Protein AF-A0AAV2YHG9-F1 (afdb_monomer_lite)

Sequence (137 aa):
MVIGIAQALAYLHARTPAVIHRDLKSKNMLLNDQLQAKLIDFGVSQKSDIYSFGVFLSEVDTGTTPYSDLKTGDGAKMSTLRVLQLVMAGQVTPTFSSECPARIRNIAMLCLDFQPEKRPSAREIVDVLTGNQLDSV

Structure (mmCIF, N/CA/C/O backbone):
data_AF-A0AAV2YHG9-F1
#
_entry.id   AF-A0AAV2YHG9-F1
#
loop_
_atom_site.group_PDB
_atom_site.id
_atom_site.type_symbol
_atom_site.label_atom_id
_atom_site.label_alt_id
_atom_site.label_comp_id
_atom_site.label_asym_id
_atom_site.label_entity_id
_atom_site.label_seq_id
_atom_site.pdbx_PDB_ins_code
_atom_site.Cartn_x
_atom_site.Cartn_y
_atom_site.Cartn_z
_atom_site.occupancy
_atom_site.B_iso_or_equiv
_atom_site.auth_seq_id
_atom_site.auth_comp_id
_atom_site.auth_asym_id
_atom_site.auth_atom_id
_atom_site.pdbx_PDB_model_num
ATOM 1 N N . MET A 1 1 ? -0.649 -13.112 7.741 1.00 62.19 1 MET A N 1
ATOM 2 C CA . MET A 1 1 ? 0.016 -11.845 8.123 1.00 62.19 1 MET A CA 1
ATOM 3 C C . MET A 1 1 ? -0.859 -10.624 7.828 1.00 62.19 1 MET A C 1
ATOM 5 O O . MET A 1 1 ? -1.249 -9.952 8.770 1.00 62.19 1 MET A O 1
ATOM 9 N N . VAL A 1 2 ? -1.251 -10.377 6.570 1.00 76.56 2 VAL A N 1
ATOM 10 C CA . VAL A 1 2 ? -2.025 -9.185 6.147 1.00 76.56 2 VAL A CA 1
ATOM 11 C C . VAL A 1 2 ? -3.369 -8.992 6.878 1.00 76.56 2 VAL A C 1
ATOM 13 O O . VAL A 1 2 ? -3.678 -7.879 7.288 1.00 76.56 2 VAL A O 1
ATOM 16 N N . ILE A 1 3 ? -4.142 -10.064 7.102 1.00 77.00 3 ILE A N 1
ATOM 17 C CA . ILE A 1 3 ? -5.443 -9.996 7.803 1.00 77.00 3 ILE A CA 1
ATOM 18 C C . ILE A 1 3 ? -5.296 -9.421 9.220 1.00 77.00 3 ILE A C 1
ATOM 20 O O . ILE A 1 3 ? -6.090 -8.578 9.620 1.00 77.00 3 ILE A O 1
ATOM 24 N N . GLY A 1 4 ? -4.257 -9.824 9.960 1.00 68.19 4 GLY A N 1
ATOM 25 C CA . GLY A 1 4 ? -4.023 -9.332 11.321 1.00 68.19 4 GLY A CA 1
ATOM 26 C C . GLY A 1 4 ? -3.700 -7.837 11.361 1.00 68.19 4 GLY A C 1
ATOM 27 O O . GLY A 1 4 ? -4.157 -7.132 12.255 1.00 68.19 4 GLY A O 1
ATOM 28 N N . ILE A 1 5 ? -2.976 -7.333 10.355 1.00 73.56 5 ILE A N 1
ATOM 29 C CA . ILE A 1 5 ? -2.680 -5.899 10.217 1.00 73.56 5 ILE A CA 1
ATOM 30 C C . ILE A 1 5 ? -3.960 -5.123 9.885 1.00 73.56 5 ILE A C 1
ATOM 32 O O . ILE A 1 5 ? -4.226 -4.100 10.510 1.00 73.56 5 ILE A O 1
ATOM 36 N N . ALA A 1 6 ? -4.792 -5.635 8.972 1.00 73.31 6 ALA A N 1
ATOM 37 C CA . ALA A 1 6 ? -6.086 -5.028 8.658 1.00 73.31 6 ALA A CA 1
ATOM 38 C C . ALA A 1 6 ? -7.019 -4.992 9.885 1.00 73.31 6 ALA A C 1
ATOM 40 O O . ALA A 1 6 ? -7.658 -3.976 10.147 1.00 73.31 6 ALA A O 1
ATOM 41 N N . GLN A 1 7 ? -7.049 -6.063 10.684 1.00 76.19 7 GLN A N 1
ATOM 42 C CA . GLN A 1 7 ? -7.821 -6.129 11.930 1.00 76.19 7 GLN A CA 1
ATOM 43 C C . GLN A 1 7 ? -7.316 -5.137 12.981 1.00 76.19 7 GLN A C 1
ATOM 45 O O . GLN A 1 7 ? -8.122 -4.456 13.614 1.00 76.19 7 GLN A O 1
ATOM 50 N N . ALA A 1 8 ? -5.997 -5.021 13.154 1.00 70.06 8 ALA A N 1
ATOM 51 C CA . ALA A 1 8 ? -5.404 -4.033 14.050 1.00 70.06 8 ALA A CA 1
ATOM 52 C C . ALA A 1 8 ? -5.740 -2.601 13.603 1.00 70.06 8 ALA A C 1
ATOM 54 O O . ALA A 1 8 ? -6.120 -1.773 14.432 1.00 70.06 8 ALA A O 1
ATOM 55 N N . LEU A 1 9 ? -5.676 -2.327 12.296 1.00 73.38 9 LEU A N 1
ATOM 56 C CA . LEU A 1 9 ? -6.058 -1.037 11.726 1.00 73.38 9 LEU A CA 1
ATOM 57 C C . LEU A 1 9 ? -7.544 -0.731 11.973 1.00 73.38 9 LEU A C 1
ATOM 59 O O . LEU A 1 9 ? -7.878 0.350 12.456 1.00 73.38 9 LEU A O 1
ATOM 63 N N . ALA A 1 10 ? -8.426 -1.706 11.738 1.00 77.12 10 ALA A N 1
ATOM 64 C CA . ALA A 1 10 ? -9.859 -1.583 11.998 1.00 77.12 10 ALA A CA 1
ATOM 65 C C . ALA A 1 10 ? -10.158 -1.317 13.478 1.00 77.12 10 ALA A C 1
ATOM 67 O O . ALA A 1 10 ? -10.973 -0.455 13.805 1.00 77.12 10 ALA A O 1
ATOM 68 N N . TYR A 1 11 ? -9.460 -2.009 14.377 1.00 72.31 11 TYR A N 1
ATOM 69 C CA . TYR A 1 11 ? -9.602 -1.824 15.816 1.00 72.31 11 TYR A CA 1
ATOM 70 C C . TYR A 1 11 ? -9.188 -0.417 16.274 1.00 72.31 11 TYR A C 1
ATOM 72 O O . TYR A 1 11 ? -9.878 0.199 17.086 1.00 72.31 11 TYR A O 1
ATOM 80 N N . LEU A 1 12 ? -8.084 0.117 15.744 1.00 69.38 12 LEU A N 1
ATOM 81 C CA . LEU A 1 12 ? -7.614 1.464 16.077 1.00 69.38 12 LEU A CA 1
ATOM 82 C C . LEU A 1 12 ? -8.556 2.555 15.548 1.00 69.38 12 LEU A C 1
ATOM 84 O O . LEU A 1 12 ? -8.876 3.501 16.276 1.00 69.38 12 LEU A O 1
ATOM 88 N N . HIS A 1 13 ? -9.042 2.394 14.314 1.00 77.50 13 HIS A N 1
ATOM 89 C CA . HIS A 1 13 ? -9.983 3.325 13.685 1.00 77.50 13 HIS A CA 1
ATOM 90 C C . HIS A 1 13 ? -11.372 3.321 14.345 1.00 77.50 13 HIS A C 1
ATOM 92 O O . HIS A 1 13 ? -12.061 4.334 14.279 1.00 77.50 13 HIS A O 1
ATOM 98 N N . ALA A 1 14 ? -11.762 2.236 15.024 1.00 76.75 14 ALA A N 1
ATOM 99 C CA . ALA A 1 14 ? -13.052 2.104 15.712 1.00 76.75 14 ALA A CA 1
ATOM 100 C C . ALA A 1 14 ? -13.110 2.723 17.129 1.00 76.75 14 ALA A C 1
ATOM 102 O O . ALA A 1 14 ? -14.161 2.686 17.769 1.00 76.75 14 ALA A O 1
ATOM 103 N N . ARG A 1 15 ? -12.002 3.263 17.657 1.00 70.44 15 ARG A N 1
ATOM 104 C CA . ARG A 1 15 ? -11.961 3.907 18.986 1.00 70.44 15 ARG A CA 1
ATOM 105 C C . ARG A 1 15 ? -12.552 5.325 18.960 1.00 70.44 15 ARG A C 1
ATOM 107 O O . ARG A 1 15 ? -12.588 5.961 17.913 1.00 70.44 15 ARG A O 1
ATOM 114 N N . THR A 1 16 ? -12.944 5.850 20.126 1.00 57.22 16 THR A N 1
ATOM 115 C CA . THR A 1 16 ? -13.409 7.242 20.283 1.00 57.22 16 THR A CA 1
ATOM 116 C C . THR A 1 16 ? -12.576 7.968 21.349 1.00 57.22 16 THR A C 1
ATOM 118 O O . THR A 1 16 ? -12.689 7.619 22.525 1.00 57.22 16 THR A O 1
ATOM 121 N N . PRO A 1 17 ? -11.755 8.973 20.976 1.00 60.09 17 PRO A N 1
ATOM 122 C CA . PRO A 1 17 ? -11.472 9.407 19.604 1.00 60.09 17 PRO A CA 1
ATOM 123 C C . PRO A 1 17 ? -10.669 8.350 18.826 1.00 60.09 17 PRO A C 1
ATOM 125 O O . PRO A 1 17 ? -9.919 7.573 19.421 1.00 60.09 17 PRO A O 1
ATOM 128 N N . ALA A 1 18 ? -10.826 8.316 17.500 1.00 57.44 18 ALA A N 1
ATOM 129 C CA . ALA A 1 18 ? -10.130 7.346 16.657 1.00 57.44 18 ALA A CA 1
ATOM 130 C C . ALA A 1 18 ? -8.616 7.496 16.817 1.00 57.44 18 ALA A C 1
ATOM 132 O O . ALA A 1 18 ? -8.067 8.591 16.653 1.00 57.44 18 ALA A O 1
ATOM 133 N N . VAL A 1 19 ? -7.941 6.390 17.135 1.00 56.69 19 VAL A N 1
ATOM 134 C CA . VAL A 1 19 ? -6.486 6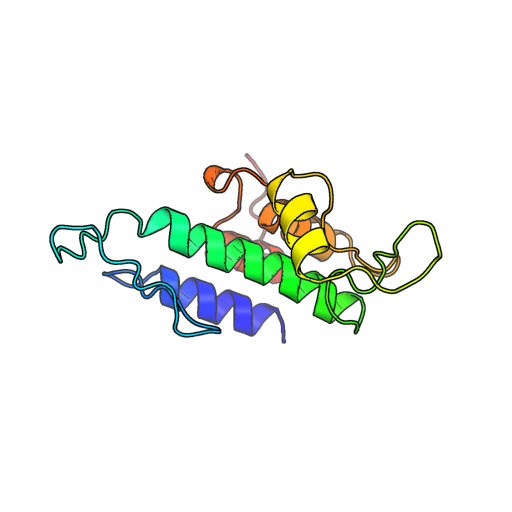.381 17.274 1.00 56.69 19 VAL A CA 1
ATOM 135 C C . VAL A 1 19 ? -5.913 6.224 15.879 1.00 56.69 19 VAL A C 1
ATOM 137 O O . VAL A 1 19 ? -5.878 5.136 15.315 1.00 56.69 19 VAL A O 1
ATOM 140 N N . ILE A 1 20 ? -5.502 7.343 15.303 1.00 57.94 20 ILE A N 1
ATOM 141 C CA . ILE A 1 20 ? -4.791 7.354 14.035 1.00 57.94 20 ILE A CA 1
ATOM 142 C C . ILE A 1 20 ? -3.320 7.099 14.353 1.00 57.94 20 ILE A C 1
ATOM 144 O O . ILE A 1 20 ? -2.745 7.810 15.180 1.00 57.94 20 ILE A O 1
ATOM 148 N N . HIS A 1 21 ? -2.714 6.108 13.697 1.00 56.28 21 HIS A N 1
ATOM 149 C CA . HIS A 1 21 ? -1.342 5.693 13.988 1.00 56.28 21 HIS A CA 1
ATOM 150 C C . HIS A 1 21 ? -0.350 6.858 13.835 1.00 56.28 21 HIS A C 1
ATOM 152 O O . HIS A 1 21 ? 0.585 6.955 14.622 1.00 56.28 21 HIS A O 1
ATOM 158 N N . ARG A 1 22 ? -0.593 7.768 12.870 1.00 48.16 22 ARG A N 1
ATOM 159 C CA . ARG A 1 22 ? 0.120 9.042 12.599 1.00 48.16 22 ARG A CA 1
ATOM 160 C C . ARG A 1 22 ? 1.642 8.979 12.495 1.00 48.16 22 ARG A C 1
ATOM 162 O O . ARG A 1 22 ? 2.230 10.003 12.164 1.00 48.16 22 ARG A O 1
ATOM 169 N N . ASP A 1 23 ? 2.264 7.819 12.694 1.00 46.53 23 ASP A N 1
ATOM 170 C CA . ASP A 1 23 ? 3.694 7.680 12.539 1.00 46.53 23 ASP A CA 1
ATOM 171 C C . ASP A 1 23 ? 4.179 6.324 12.042 1.00 46.53 23 ASP A C 1
ATOM 173 O O . ASP A 1 23 ? 4.161 5.321 12.746 1.00 46.53 23 ASP A O 1
ATOM 177 N N . LEU A 1 24 ? 4.725 6.357 10.829 1.00 47.28 24 LEU A N 1
ATOM 178 C CA . LEU A 1 24 ? 6.005 5.725 10.528 1.00 47.28 24 LEU A CA 1
ATOM 179 C C . LEU A 1 24 ? 7.096 6.793 10.219 1.00 47.28 24 LEU A C 1
ATOM 181 O O . LEU A 1 24 ? 8.076 6.435 9.567 1.00 47.28 24 LEU A O 1
ATOM 185 N N . LYS A 1 25 ? 6.966 8.079 10.648 1.00 40.53 25 LYS A N 1
ATOM 186 C CA . LYS A 1 25 ? 8.079 9.042 10.933 1.00 40.53 25 LYS A CA 1
ATOM 187 C C . LYS A 1 25 ? 7.658 10.460 11.400 1.00 40.53 25 LYS A C 1
ATOM 189 O O . LYS A 1 25 ? 6.973 11.198 10.689 1.00 40.53 25 LYS A O 1
ATOM 194 N N . SER A 1 26 ? 8.196 10.859 12.559 1.00 33.94 26 SER A N 1
ATOM 195 C CA . SER A 1 26 ? 7.673 11.824 13.548 1.00 33.94 26 SER A CA 1
ATOM 196 C C . SER A 1 26 ? 7.694 13.318 13.173 1.00 33.94 26 SER A C 1
ATOM 198 O O . SER A 1 26 ? 8.068 14.155 13.996 1.00 33.94 26 SER A O 1
ATOM 200 N N . LYS A 1 27 ? 7.347 13.700 11.936 1.00 37.91 27 LYS A N 1
ATOM 201 C CA . LYS A 1 27 ? 7.577 15.078 11.440 1.00 37.91 27 LYS A CA 1
ATOM 202 C C . LYS A 1 27 ? 6.369 15.897 10.977 1.00 37.91 27 LYS A C 1
ATOM 204 O O . LYS A 1 27 ? 6.571 17.030 10.561 1.00 37.91 27 LYS A O 1
ATOM 209 N N . ASN A 1 28 ? 5.131 15.435 11.130 1.00 44.41 28 ASN A N 1
ATOM 210 C CA . ASN A 1 28 ? 3.957 16.208 10.683 1.00 44.41 28 ASN A CA 1
ATOM 211 C C . ASN A 1 28 ? 3.225 16.969 11.805 1.00 44.41 28 ASN A C 1
ATOM 213 O O . ASN A 1 28 ? 1.998 17.034 11.828 1.00 44.41 28 ASN A O 1
ATOM 217 N N . MET A 1 29 ? 3.981 17.607 12.704 1.00 38.69 29 MET A N 1
ATOM 218 C CA . MET A 1 29 ? 3.495 18.763 13.468 1.00 38.69 29 MET A CA 1
ATOM 219 C C . MET A 1 29 ? 3.874 20.045 12.717 1.00 38.69 29 MET A C 1
ATOM 221 O O . MET A 1 29 ? 4.789 20.762 13.118 1.00 38.69 29 MET A O 1
ATOM 225 N N . LEU A 1 30 ? 3.216 20.323 11.593 1.00 37.38 30 LEU A N 1
ATOM 226 C CA . LEU A 1 30 ? 3.322 21.645 10.981 1.00 37.38 30 LEU A CA 1
ATOM 227 C C . LEU A 1 30 ? 2.376 22.587 11.730 1.00 37.38 30 LEU A C 1
ATOM 229 O O . LEU A 1 30 ? 1.159 22.557 11.568 1.00 37.38 30 LEU A O 1
ATOM 233 N N . LEU A 1 31 ? 2.988 23.352 12.630 1.00 39.28 31 LEU A N 1
ATOM 234 C CA . LEU A 1 31 ? 2.439 24.526 13.297 1.00 39.28 31 LEU A CA 1
ATOM 235 C C . LEU A 1 31 ? 2.034 25.570 12.248 1.00 39.28 31 LEU A C 1
ATOM 237 O O . LEU A 1 31 ? 2.745 25.765 11.265 1.00 39.28 31 LEU A O 1
ATOM 241 N N . ASN A 1 32 ? 0.915 26.260 12.474 1.00 41.19 32 ASN A N 1
ATOM 242 C CA . ASN A 1 32 ? 0.623 27.509 11.774 1.00 41.19 32 ASN A CA 1
ATOM 243 C C . ASN A 1 32 ? 1.383 28.682 12.428 1.00 41.19 32 ASN A C 1
ATOM 245 O O . ASN A 1 32 ? 1.880 28.557 13.552 1.00 41.19 32 ASN A O 1
ATOM 249 N N . ASP A 1 33 ? 1.407 29.842 11.766 1.00 50.31 33 ASP A N 1
ATOM 250 C CA . ASP A 1 33 ? 2.099 31.070 12.213 1.00 50.31 33 ASP A CA 1
ATOM 251 C C . ASP A 1 33 ? 1.530 31.696 13.511 1.00 50.31 33 ASP A C 1
ATOM 253 O O . ASP A 1 33 ? 1.908 32.796 13.907 1.00 50.31 33 ASP A O 1
ATOM 257 N N . GLN A 1 34 ? 0.607 31.006 14.191 1.00 41.84 34 GLN A N 1
ATOM 258 C CA . GLN A 1 34 ? -0.039 31.423 15.439 1.00 41.84 34 GLN A CA 1
ATOM 259 C C . GLN A 1 34 ? 0.070 30.364 16.558 1.00 41.84 34 GLN A C 1
ATOM 261 O O . GLN A 1 34 ? -0.616 30.482 17.572 1.00 41.84 34 GLN A O 1
ATOM 266 N N . LEU A 1 35 ? 0.919 29.333 16.405 1.00 42.94 35 LEU A N 1
ATOM 267 C CA . LEU A 1 35 ? 1.141 28.258 17.394 1.00 42.94 35 LEU A CA 1
ATOM 268 C C . LEU A 1 35 ? -0.137 27.494 17.821 1.00 42.94 35 LEU A C 1
ATOM 270 O O . LEU A 1 35 ? -0.160 26.859 18.876 1.00 42.94 35 LEU A O 1
ATOM 274 N N . GLN A 1 36 ? -1.198 27.495 17.007 1.00 38.34 36 GLN A N 1
ATOM 275 C CA . GLN A 1 36 ? -2.411 26.721 17.284 1.00 38.34 36 GLN A CA 1
ATOM 276 C C . GLN A 1 36 ? -2.431 25.423 16.473 1.00 38.34 36 GLN A C 1
ATOM 278 O O . GLN A 1 36 ? -2.710 25.418 15.275 1.00 38.34 36 GLN A O 1
ATOM 283 N N . ALA A 1 37 ? -2.215 24.293 17.148 1.00 39.97 37 ALA A N 1
ATOM 284 C CA . ALA A 1 37 ? -2.503 22.972 16.598 1.00 39.97 37 ALA A CA 1
ATOM 285 C C . ALA A 1 37 ? -4.024 22.735 16.598 1.00 39.97 37 ALA A C 1
ATOM 287 O O . ALA A 1 37 ? -4.588 22.171 17.536 1.00 39.97 37 ALA A O 1
ATOM 288 N N . LYS A 1 38 ? -4.716 23.196 15.553 1.00 38.47 38 LYS A N 1
ATOM 289 C CA . LYS A 1 38 ? -6.134 22.885 15.343 1.00 38.47 38 LYS A CA 1
ATOM 290 C C . LYS A 1 38 ? -6.211 21.583 14.544 1.00 38.47 38 LYS A C 1
ATOM 292 O O . LYS A 1 38 ? -5.922 21.569 13.354 1.00 38.47 38 LYS A O 1
ATOM 297 N N . LEU A 1 39 ? -6.527 20.467 15.206 1.00 44.94 39 LEU A N 1
ATOM 298 C CA . LEU A 1 39 ? -6.793 19.188 14.538 1.00 44.94 39 LEU A CA 1
ATOM 299 C C . LEU A 1 39 ? -8.079 19.333 13.712 1.00 44.94 39 LEU A C 1
ATOM 301 O O . LEU A 1 39 ? -9.164 19.351 14.288 1.00 44.94 39 LEU A O 1
ATOM 305 N N . ILE A 1 40 ? -7.964 19.449 12.387 1.00 37.25 40 ILE A N 1
ATOM 306 C CA . ILE A 1 40 ? -9.133 19.600 11.498 1.00 37.25 40 ILE A CA 1
ATOM 307 C C . ILE A 1 40 ? -9.448 18.321 10.707 1.00 37.25 40 ILE A C 1
ATOM 309 O O . ILE A 1 40 ? -10.485 18.255 10.071 1.00 37.25 40 ILE A O 1
ATOM 313 N N . ASP A 1 41 ? -8.632 17.264 10.789 1.00 48.22 41 ASP A N 1
ATOM 314 C CA . ASP A 1 41 ? -8.786 16.129 9.871 1.00 48.22 41 ASP A CA 1
ATOM 315 C C . ASP A 1 41 ? -8.466 14.767 10.498 1.00 48.22 41 ASP A C 1
ATOM 317 O O . ASP A 1 41 ? -7.392 14.185 10.322 1.00 48.22 41 ASP A O 1
ATOM 321 N N . PHE A 1 42 ? -9.426 14.208 11.235 1.00 50.44 42 PHE A N 1
ATOM 322 C CA . PHE A 1 42 ? -9.352 12.796 11.620 1.00 50.44 42 PHE A CA 1
ATOM 323 C C . PHE A 1 42 ? -9.623 11.868 10.418 1.00 50.44 42 PHE A C 1
ATOM 325 O O . PHE A 1 42 ? -8.995 10.815 10.305 1.00 50.44 42 PHE A O 1
ATOM 332 N N . GLY A 1 43 ? -10.488 12.287 9.483 1.00 51.19 43 GLY A N 1
ATOM 333 C CA . GLY A 1 43 ? -10.863 11.515 8.292 1.00 51.19 43 GLY A CA 1
ATOM 334 C C . GLY A 1 43 ? -9.732 11.365 7.269 1.00 51.19 43 GLY A C 1
ATOM 335 O O . GLY A 1 43 ? -9.418 10.245 6.870 1.00 51.19 43 GLY A O 1
ATOM 336 N N . VAL A 1 44 ? -9.048 12.458 6.903 1.00 58.38 44 VAL A N 1
ATOM 337 C CA . VAL A 1 44 ? -7.893 12.413 5.974 1.00 58.38 44 VAL A CA 1
ATOM 338 C C . VAL A 1 44 ? -6.788 11.507 6.511 1.00 58.38 44 VAL A C 1
ATOM 340 O O . VAL A 1 44 ? -6.134 10.793 5.753 1.00 58.38 44 VAL A O 1
ATOM 343 N N . SER A 1 45 ? -6.609 11.478 7.829 1.00 70.50 45 SER A N 1
ATOM 344 C CA . SER A 1 45 ? -5.593 10.649 8.461 1.00 70.50 45 SER A CA 1
ATOM 345 C C . SER A 1 45 ? -5.926 9.155 8.410 1.00 70.50 45 SER A C 1
ATOM 347 O O . SER A 1 45 ? -5.053 8.368 8.061 1.00 70.50 45 SER A O 1
ATOM 349 N N . GLN A 1 46 ? -7.180 8.761 8.667 1.00 78.94 46 GLN A N 1
ATOM 350 C CA . GLN A 1 46 ? -7.608 7.366 8.494 1.00 78.94 46 GLN A CA 1
ATOM 351 C C 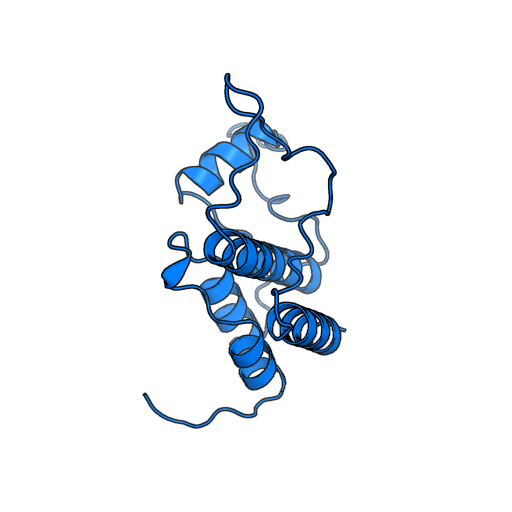. GLN A 1 46 ? -7.455 6.925 7.037 1.00 78.94 46 GLN A C 1
ATOM 353 O O . GLN A 1 46 ? -6.870 5.884 6.762 1.00 78.94 46 GLN A O 1
ATOM 358 N N . LYS A 1 47 ? -7.914 7.746 6.085 1.00 85.44 47 LYS A N 1
ATOM 359 C CA . LYS A 1 47 ? -7.783 7.446 4.652 1.00 85.44 47 LYS A CA 1
ATOM 360 C C . LYS A 1 47 ? -6.324 7.412 4.186 1.00 85.44 47 LYS A C 1
ATOM 362 O O . LYS A 1 47 ? -6.019 6.734 3.206 1.00 85.44 47 LYS A O 1
ATOM 367 N N . SER A 1 48 ? -5.422 8.127 4.859 1.00 83.12 48 SER A N 1
ATOM 368 C CA . SER A 1 48 ? -3.978 8.046 4.607 1.00 83.12 48 SER A CA 1
ATOM 369 C C . SER A 1 48 ? -3.407 6.705 5.069 1.00 83.12 48 SER A C 1
ATOM 371 O O . SER A 1 48 ? -2.673 6.084 4.305 1.00 83.12 48 SER A O 1
ATOM 373 N N . ASP A 1 49 ? -3.812 6.208 6.246 1.00 83.19 49 ASP A N 1
ATOM 374 C CA . ASP A 1 49 ? -3.424 4.867 6.711 1.00 83.19 49 ASP A CA 1
ATOM 375 C C . ASP A 1 49 ? -3.891 3.779 5.724 1.00 83.19 49 ASP A C 1
ATOM 377 O O . ASP A 1 49 ? -3.155 2.836 5.437 1.00 83.19 49 ASP A O 1
ATOM 381 N N . ILE A 1 50 ? -5.093 3.935 5.154 1.00 89.69 50 ILE A N 1
ATOM 382 C CA . ILE A 1 50 ? -5.626 3.023 4.130 1.00 89.69 50 ILE A CA 1
ATOM 383 C C . ILE A 1 50 ? -4.766 3.047 2.859 1.00 89.69 50 ILE A C 1
ATOM 385 O O . ILE A 1 50 ? -4.425 1.991 2.332 1.00 89.69 50 ILE A O 1
ATOM 389 N N . TYR A 1 51 ? -4.344 4.226 2.395 1.00 89.69 51 TYR A N 1
ATOM 390 C CA . TYR A 1 51 ? -3.428 4.324 1.254 1.00 89.69 51 TYR A CA 1
ATOM 391 C C . TYR A 1 51 ? -2.098 3.618 1.538 1.00 89.69 51 TYR A C 1
ATOM 393 O O . TYR A 1 51 ? -1.628 2.814 0.730 1.00 89.69 51 TYR A O 1
ATOM 401 N N . SER A 1 52 ? -1.513 3.861 2.715 1.00 86.75 52 SER A N 1
ATOM 402 C CA . SER A 1 52 ? -0.292 3.181 3.156 1.00 86.75 52 SER A CA 1
ATOM 403 C C . SER A 1 52 ? -0.467 1.665 3.238 1.00 86.75 52 SER A C 1
ATOM 405 O O . SER A 1 52 ? 0.455 0.935 2.881 1.00 86.75 52 SER A O 1
ATOM 407 N N . PHE A 1 53 ? -1.645 1.180 3.635 1.00 88.38 53 PHE A N 1
ATOM 408 C CA . PHE A 1 53 ? -1.963 -0.244 3.608 1.00 88.38 53 PHE A CA 1
ATOM 409 C C . PHE A 1 53 ? -1.959 -0.807 2.178 1.00 88.38 53 PHE A C 1
ATOM 411 O O . PHE A 1 53 ? -1.369 -1.858 1.946 1.00 88.38 53 PHE A O 1
ATOM 418 N N . GLY A 1 54 ? -2.526 -0.091 1.201 1.00 90.62 54 GLY A N 1
ATOM 419 C CA . GLY A 1 54 ? -2.455 -0.475 -0.215 1.00 90.62 54 GLY A CA 1
ATOM 420 C C . GLY A 1 54 ? -1.017 -0.567 -0.744 1.00 90.62 54 GLY A C 1
ATOM 421 O O . GLY A 1 54 ? -0.667 -1.528 -1.428 1.00 90.62 54 GLY A O 1
ATOM 422 N N . VAL A 1 55 ? -0.151 0.380 -0.361 1.00 88.75 55 VAL A N 1
ATOM 423 C CA . VAL A 1 55 ? 1.289 0.332 -0.680 1.00 88.75 55 VAL A CA 1
ATOM 424 C C . VAL A 1 55 ? 1.960 -0.870 -0.006 1.00 88.75 55 VAL A C 1
ATOM 426 O O . VAL A 1 55 ? 2.723 -1.586 -0.648 1.00 88.75 55 VAL A O 1
ATOM 429 N N . PHE A 1 56 ? 1.645 -1.148 1.258 1.00 88.44 56 PHE A N 1
ATOM 430 C CA . PHE A 1 56 ? 2.165 -2.318 1.969 1.00 88.44 56 PHE A CA 1
ATOM 431 C C . PHE A 1 56 ? 1.747 -3.643 1.306 1.00 88.44 56 PHE A C 1
ATOM 433 O O . PHE A 1 56 ? 2.557 -4.561 1.208 1.00 88.44 56 PHE A O 1
ATOM 440 N N . LEU A 1 57 ? 0.519 -3.746 0.785 1.00 88.06 57 LEU A N 1
ATOM 441 C CA . LEU A 1 57 ? 0.088 -4.933 0.035 1.00 88.06 57 LEU A CA 1
ATOM 442 C C . LEU A 1 57 ? 0.953 -5.183 -1.206 1.00 88.06 57 LEU A C 1
ATOM 444 O O . LEU A 1 57 ? 1.247 -6.338 -1.500 1.00 88.06 57 LEU A O 1
ATOM 448 N N . SER A 1 58 ? 1.389 -4.127 -1.899 1.00 91.31 58 SER A N 1
ATOM 449 C CA . SER A 1 58 ? 2.289 -4.256 -3.056 1.00 91.31 58 SER A CA 1
ATOM 450 C C . SER A 1 58 ? 3.674 -4.784 -2.671 1.00 91.31 58 SER A C 1
ATOM 452 O O . SER A 1 58 ? 4.260 -5.597 -3.383 1.00 91.31 58 SER A O 1
ATOM 454 N N . GLU A 1 59 ? 4.181 -4.383 -1.505 1.00 90.12 59 GLU A N 1
ATOM 455 C CA . GLU A 1 59 ? 5.459 -4.864 -0.979 1.00 90.12 59 GLU A CA 1
ATOM 456 C C . GLU A 1 59 ? 5.369 -6.336 -0.581 1.00 90.12 59 GLU A C 1
ATOM 458 O O . GLU A 1 59 ? 6.240 -7.128 -0.933 1.00 90.12 59 GLU A O 1
ATOM 463 N N . VAL A 1 60 ? 4.290 -6.723 0.106 1.00 88.56 60 VAL A N 1
ATOM 464 C CA . VAL A 1 60 ? 4.052 -8.120 0.493 1.00 88.56 60 VAL A CA 1
ATOM 465 C C . VAL A 1 60 ? 3.894 -9.018 -0.732 1.00 88.56 60 VAL A C 1
ATOM 467 O O . VAL A 1 60 ? 4.375 -10.147 -0.717 1.00 88.56 60 VAL A O 1
ATOM 470 N N . ASP A 1 61 ? 3.220 -8.529 -1.769 1.00 90.50 61 ASP A N 1
ATOM 471 C CA . ASP A 1 61 ? 2.981 -9.282 -2.995 1.00 90.50 61 ASP A CA 1
ATOM 472 C C . ASP A 1 61 ? 4.249 -9.453 -3.841 1.00 90.50 61 ASP A C 1
ATOM 474 O O . ASP A 1 61 ? 4.573 -10.556 -4.269 1.00 90.50 61 ASP A O 1
ATOM 478 N N . THR A 1 62 ? 4.986 -8.366 -4.072 1.00 90.00 62 THR A N 1
ATOM 479 C CA . THR A 1 62 ? 6.180 -8.396 -4.933 1.00 90.00 62 THR A CA 1
ATOM 480 C C . THR A 1 62 ? 7.435 -8.867 -4.202 1.00 90.00 62 THR A C 1
ATOM 482 O O . THR A 1 62 ? 8.412 -9.244 -4.847 1.00 90.00 62 THR A O 1
ATOM 485 N N . GLY A 1 63 ? 7.451 -8.801 -2.868 1.00 87.56 63 GLY A N 1
ATOM 486 C CA . GLY A 1 63 ? 8.650 -9.014 -2.056 1.00 87.56 63 GLY A CA 1
ATOM 487 C C . GLY A 1 63 ? 9.726 -7.943 -2.262 1.00 87.56 63 GLY A C 1
ATOM 488 O O . GLY A 1 63 ? 10.880 -8.152 -1.884 1.00 87.56 63 GLY A O 1
ATOM 489 N N . THR A 1 64 ? 9.383 -6.808 -2.879 1.00 88.00 64 THR A N 1
ATOM 490 C CA . THR A 1 64 ? 10.322 -5.726 -3.197 1.00 88.00 64 THR A CA 1
ATOM 491 C C . THR A 1 64 ? 9.851 -4.398 -2.625 1.00 88.00 64 THR A C 1
ATOM 493 O O . THR A 1 64 ? 8.670 -4.193 -2.359 1.00 88.00 64 THR A O 1
ATOM 496 N N . THR A 1 65 ? 10.786 -3.460 -2.448 1.00 85.56 65 THR A N 1
ATOM 497 C CA . THR A 1 65 ? 10.443 -2.106 -2.006 1.00 85.56 65 THR A CA 1
ATOM 498 C C . THR A 1 65 ? 9.456 -1.460 -2.990 1.00 85.56 65 THR A C 1
ATOM 500 O O . THR A 1 65 ? 9.721 -1.491 -4.199 1.00 85.56 65 THR A O 1
ATOM 503 N N . PRO A 1 66 ? 8.374 -0.815 -2.510 1.00 86.44 66 PRO A N 1
ATOM 504 C CA . PRO A 1 66 ? 7.411 -0.142 -3.374 1.00 86.44 66 PRO A CA 1
ATOM 505 C C . PRO A 1 66 ? 8.073 0.829 -4.355 1.00 86.44 66 PRO A C 1
ATOM 507 O O . PRO A 1 66 ? 8.985 1.574 -3.979 1.00 86.44 66 PRO A O 1
ATOM 510 N N . TYR A 1 67 ? 7.584 0.843 -5.598 1.00 89.19 67 TYR A N 1
ATOM 511 C CA . TYR A 1 67 ? 8.071 1.692 -6.697 1.00 89.19 67 TYR A CA 1
ATOM 512 C C . TYR A 1 67 ? 9.537 1.456 -7.107 1.00 89.19 67 TYR A C 1
ATOM 514 O O . TYR A 1 67 ? 10.143 2.304 -7.765 1.00 89.19 67 TYR A O 1
ATOM 522 N N . SER A 1 68 ? 10.150 0.339 -6.701 1.00 87.00 68 SER A N 1
ATOM 523 C CA . SER A 1 68 ? 11.544 0.025 -7.053 1.00 87.00 68 SER A CA 1
ATOM 524 C C . SER A 1 68 ? 11.754 -0.284 -8.539 1.00 87.00 68 SER A C 1
ATOM 526 O O . SER A 1 68 ? 12.879 -0.197 -9.035 1.00 87.00 68 SER A O 1
ATOM 528 N N . ASP A 1 69 ? 10.673 -0.595 -9.244 1.00 88.00 69 ASP A N 1
ATOM 529 C CA . ASP A 1 69 ? 10.587 -0.818 -10.682 1.00 88.00 69 ASP A CA 1
ATOM 530 C C . ASP A 1 69 ? 10.598 0.480 -11.507 1.00 88.00 69 ASP A C 1
ATOM 532 O O . ASP A 1 69 ? 10.923 0.445 -12.697 1.00 88.00 69 ASP A O 1
ATOM 536 N N . LEU A 1 70 ? 10.314 1.634 -10.890 1.00 88.06 70 LEU A N 1
ATOM 537 C CA . LEU A 1 70 ? 10.375 2.927 -11.567 1.00 88.06 70 LEU A CA 1
ATOM 538 C C . LEU A 1 70 ? 11.826 3.332 -11.849 1.00 88.06 70 LEU A C 1
ATOM 540 O O . LEU A 1 70 ? 12.636 3.581 -10.947 1.00 88.06 70 LEU A O 1
ATOM 544 N N . LYS A 1 71 ? 12.137 3.458 -13.139 1.00 89.06 71 LYS A N 1
ATOM 545 C CA . LYS A 1 71 ? 13.448 3.870 -13.643 1.00 89.06 71 LYS A CA 1
ATOM 546 C C . LYS A 1 71 ? 13.358 5.190 -14.395 1.00 89.06 71 LYS A C 1
ATOM 548 O O . LYS A 1 71 ? 12.324 5.533 -14.968 1.00 89.06 71 LYS A O 1
ATOM 553 N N . THR A 1 72 ? 14.441 5.952 -14.373 1.00 86.62 72 THR A N 1
ATOM 554 C CA . THR A 1 72 ? 14.622 7.115 -15.246 1.00 86.62 72 THR A CA 1
ATOM 555 C C . THR A 1 72 ? 14.857 6.659 -16.692 1.00 86.62 72 THR A C 1
ATOM 557 O O . THR A 1 72 ? 15.064 5.474 -16.950 1.00 86.62 72 THR A O 1
ATOM 560 N N . GLY A 1 73 ? 14.781 7.576 -17.664 1.00 84.12 73 GLY A N 1
ATOM 561 C CA . GLY A 1 73 ? 14.884 7.230 -19.094 1.00 84.12 73 GLY A CA 1
ATOM 562 C C . GLY A 1 73 ? 16.215 6.582 -19.507 1.00 84.12 73 GLY A C 1
ATOM 563 O O . GLY A 1 73 ? 16.283 5.909 -20.528 1.00 84.12 73 GLY A O 1
ATOM 564 N N . ASP A 1 74 ? 17.252 6.744 -18.691 1.00 87.25 74 ASP A N 1
ATOM 565 C CA . ASP A 1 74 ? 18.578 6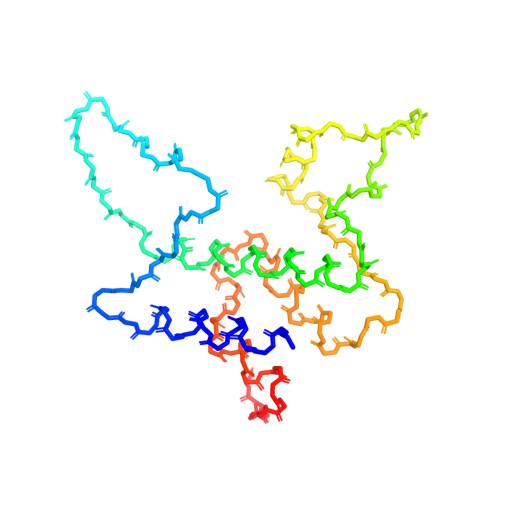.125 -18.789 1.00 87.25 74 ASP A CA 1
ATOM 566 C C . ASP A 1 74 ? 18.689 4.782 -18.032 1.00 87.25 74 ASP A C 1
ATOM 568 O O . ASP A 1 74 ? 19.757 4.175 -17.984 1.00 87.25 74 ASP A O 1
ATOM 572 N N . GLY A 1 75 ? 17.598 4.294 -17.433 1.00 84.06 75 GLY A N 1
ATOM 573 C CA . GLY A 1 75 ? 17.540 3.016 -16.723 1.00 84.06 75 GLY A CA 1
ATOM 574 C C . GLY A 1 75 ? 18.035 3.053 -15.273 1.0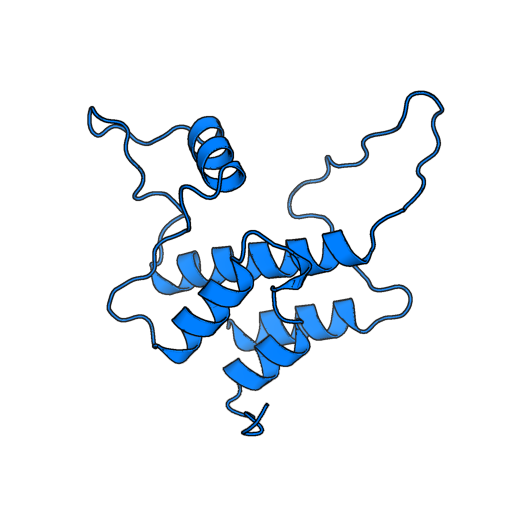0 84.06 75 GLY A C 1
ATOM 575 O O . GLY A 1 75 ? 17.993 2.017 -14.600 1.00 84.06 75 GLY A O 1
ATOM 576 N N . ALA A 1 76 ? 18.471 4.212 -14.769 1.00 86.50 76 ALA A N 1
ATOM 577 C CA . ALA A 1 76 ? 18.855 4.372 -13.371 1.00 86.50 76 ALA A CA 1
ATOM 578 C C . ALA A 1 76 ? 17.632 4.341 -12.435 1.00 86.50 76 ALA A C 1
ATOM 580 O O . ALA A 1 76 ? 16.487 4.553 -12.842 1.00 86.50 76 ALA A O 1
ATOM 581 N N . LYS A 1 77 ? 17.867 4.052 -11.149 1.00 84.94 77 LYS A N 1
ATOM 582 C CA . LYS A 1 77 ? 16.806 4.059 -10.134 1.00 84.94 77 LYS A CA 1
ATOM 583 C C . LYS A 1 77 ? 16.249 5.473 -9.980 1.00 84.94 77 LYS A C 1
ATOM 585 O O . LYS A 1 77 ? 17.006 6.425 -9.788 1.00 84.94 77 LYS A O 1
ATOM 590 N N . MET A 1 78 ? 14.926 5.602 -9.997 1.00 90.00 78 MET A N 1
ATOM 591 C CA . MET A 1 78 ? 14.282 6.894 -9.801 1.00 90.00 78 MET A CA 1
ATOM 592 C C . MET A 1 78 ? 14.490 7.425 -8.374 1.00 90.00 78 MET A C 1
ATOM 594 O O . MET A 1 78 ? 14.446 6.678 -7.394 1.00 90.00 78 MET A O 1
ATOM 598 N N . SER A 1 79 ? 14.709 8.736 -8.246 1.00 90.12 79 SER A N 1
ATOM 599 C CA . SER A 1 79 ? 14.847 9.378 -6.938 1.00 90.12 79 SER A CA 1
ATOM 600 C C . SER A 1 79 ? 13.518 9.380 -6.177 1.00 90.12 79 SER A C 1
ATOM 602 O O . SER A 1 79 ? 12.450 9.570 -6.761 1.00 90.12 79 SER A O 1
ATOM 604 N N . THR A 1 80 ? 13.576 9.245 -4.850 1.00 82.00 80 THR A N 1
ATOM 605 C CA . THR A 1 80 ? 12.383 9.239 -3.985 1.00 82.00 80 THR A CA 1
ATOM 606 C C . THR A 1 80 ? 11.521 10.489 -4.165 1.00 82.00 80 THR A C 1
ATOM 608 O O . THR A 1 80 ? 10.297 10.397 -4.181 1.00 82.00 80 THR A O 1
ATOM 611 N N . LEU A 1 81 ? 12.147 11.659 -4.347 1.00 80.62 81 LEU A N 1
ATOM 612 C CA . LEU A 1 81 ? 11.427 12.913 -4.578 1.00 80.62 81 LEU A CA 1
ATOM 613 C C . LEU A 1 81 ? 10.636 12.875 -5.891 1.00 80.62 81 LEU A C 1
ATOM 615 O O . LEU A 1 81 ? 9.502 13.347 -5.938 1.00 80.62 81 LEU A O 1
ATOM 619 N N . ARG A 1 82 ? 11.208 12.287 -6.949 1.00 85.50 82 ARG A N 1
ATOM 620 C CA . ARG A 1 82 ? 10.526 12.169 -8.237 1.00 85.50 82 ARG A CA 1
ATOM 621 C C . ARG A 1 82 ? 9.376 11.167 -8.175 1.00 85.50 82 ARG A C 1
ATOM 623 O O . ARG A 1 82 ? 8.303 11.476 -8.682 1.00 85.50 82 ARG A O 1
ATOM 630 N N . VAL A 1 83 ? 9.570 10.025 -7.513 1.00 82.38 83 VAL A N 1
ATOM 631 C CA . VAL A 1 83 ? 8.492 9.051 -7.269 1.00 82.38 83 VAL A CA 1
ATOM 632 C C . VAL A 1 83 ? 7.331 9.718 -6.531 1.00 82.38 83 VAL A C 1
ATOM 634 O O . VAL A 1 83 ? 6.192 9.624 -6.978 1.00 82.38 83 VAL A O 1
ATOM 637 N N . LEU A 1 84 ? 7.615 10.470 -5.461 1.00 76.88 84 LEU A N 1
ATOM 638 C CA . LEU A 1 84 ? 6.587 11.180 -4.698 1.00 76.88 84 LEU A CA 1
ATOM 639 C C . LEU A 1 84 ? 5.802 12.174 -5.566 1.00 76.88 84 LEU A C 1
ATOM 641 O O . LEU A 1 84 ? 4.578 12.200 -5.499 1.00 76.88 84 LEU A O 1
ATOM 645 N N . GLN A 1 85 ? 6.482 12.956 -6.410 1.00 78.38 85 GLN A N 1
ATOM 646 C CA . GLN A 1 85 ? 5.817 13.883 -7.334 1.00 78.38 85 GLN A CA 1
ATOM 647 C C . GLN A 1 85 ? 4.872 13.163 -8.301 1.00 78.38 85 GLN A C 1
ATOM 649 O O . GLN A 1 85 ? 3.763 13.637 -8.532 1.00 78.38 85 GLN A O 1
ATOM 654 N N . LEU A 1 86 ? 5.295 12.026 -8.861 1.00 83.56 86 LEU A N 1
ATOM 655 C CA . LEU A 1 86 ? 4.470 11.243 -9.782 1.00 83.56 86 LEU A CA 1
ATOM 656 C C . LEU A 1 86 ? 3.246 10.646 -9.075 1.00 83.56 86 LEU A C 1
ATOM 658 O O . LEU A 1 86 ? 2.152 10.668 -9.635 1.00 83.56 86 LEU A O 1
ATOM 662 N N . VAL A 1 87 ? 3.414 10.165 -7.839 1.00 83.06 87 VAL A N 1
ATOM 663 C CA . VAL A 1 87 ? 2.311 9.660 -7.005 1.00 83.06 87 VAL A CA 1
ATOM 664 C C . VAL A 1 87 ? 1.315 10.780 -6.698 1.00 83.06 87 VAL A C 1
ATOM 666 O O . VAL A 1 87 ? 0.116 10.614 -6.905 1.00 83.06 87 VAL A O 1
ATOM 669 N N . MET A 1 88 ? 1.799 11.949 -6.267 1.00 77.25 88 MET A N 1
ATOM 670 C CA . MET A 1 88 ? 0.952 13.116 -5.981 1.00 77.25 88 MET A CA 1
ATOM 671 C C . MET A 1 88 ? 0.256 13.672 -7.229 1.00 77.25 88 MET A C 1
ATOM 673 O O . MET A 1 88 ? -0.792 14.297 -7.111 1.00 77.25 88 MET A O 1
ATOM 677 N N . ALA A 1 89 ? 0.813 13.439 -8.418 1.00 80.44 89 ALA A N 1
ATOM 678 C CA . ALA A 1 89 ? 0.181 13.768 -9.693 1.00 80.44 89 ALA A CA 1
ATOM 679 C C . ALA A 1 89 ? -0.790 12.678 -10.192 1.00 80.44 89 ALA A C 1
ATOM 681 O O . ALA A 1 89 ? -1.363 12.832 -11.269 1.00 80.44 89 ALA A O 1
ATOM 682 N N . GLY A 1 90 ? -0.946 11.567 -9.459 1.00 80.44 90 GLY A N 1
ATOM 683 C CA . GLY A 1 90 ? -1.771 10.425 -9.866 1.00 80.44 90 GLY A CA 1
ATOM 684 C C . GLY A 1 90 ? -1.238 9.676 -11.093 1.00 80.44 90 GLY A C 1
ATOM 685 O O . GLY A 1 90 ? -1.987 8.960 -11.749 1.00 80.44 90 GLY A O 1
ATOM 686 N N . GLN A 1 91 ? 0.040 9.857 -11.436 1.00 85.25 91 GLN A N 1
ATOM 687 C CA . GLN A 1 91 ? 0.644 9.305 -12.654 1.00 85.25 91 GLN A CA 1
ATOM 688 C C . GLN A 1 91 ? 1.201 7.896 -12.462 1.00 85.25 91 GLN A C 1
ATOM 690 O O . GLN A 1 91 ? 1.389 7.173 -13.437 1.00 85.25 91 GLN A O 1
ATOM 695 N N . VAL A 1 92 ? 1.493 7.512 -11.219 1.00 87.12 92 VAL A N 1
ATOM 696 C CA . VAL A 1 92 ? 2.020 6.187 -10.885 1.00 87.12 92 VAL A CA 1
ATOM 697 C C . VAL A 1 92 ? 1.321 5.634 -9.652 1.00 87.12 92 VAL A C 1
ATOM 699 O O . VAL A 1 92 ? 0.967 6.369 -8.732 1.00 87.12 92 VAL A O 1
ATOM 702 N N . THR A 1 93 ? 1.166 4.317 -9.634 1.00 89.19 93 THR A N 1
ATOM 703 C CA . THR A 1 93 ? 0.715 3.518 -8.491 1.00 89.19 93 THR A CA 1
ATOM 704 C C . THR A 1 93 ? 1.693 2.355 -8.323 1.00 89.19 93 THR A C 1
ATOM 706 O O . THR A 1 93 ? 2.407 2.026 -9.277 1.00 89.19 93 THR A O 1
ATOM 709 N N . PRO A 1 94 ? 1.820 1.775 -7.121 1.00 89.81 94 PRO A N 1
ATOM 710 C CA . PRO A 1 94 ? 2.737 0.669 -6.915 1.00 89.81 94 PRO A CA 1
ATOM 711 C C . PRO A 1 94 ? 2.273 -0.562 -7.699 1.00 89.81 94 PRO A C 1
ATOM 713 O O . PRO A 1 94 ? 1.076 -0.795 -7.883 1.00 89.81 94 PRO A O 1
ATOM 716 N N . THR A 1 95 ? 3.234 -1.346 -8.171 1.00 92.06 95 THR A N 1
ATOM 717 C CA . THR A 1 95 ? 2.977 -2.521 -8.996 1.00 92.06 95 THR A CA 1
ATOM 718 C C . THR A 1 95 ? 2.718 -3.768 -8.160 1.00 92.06 95 THR A C 1
ATOM 720 O O . THR A 1 95 ? 3.126 -3.881 -7.009 1.00 92.06 95 THR A O 1
ATOM 723 N N . PHE A 1 96 ? 2.007 -4.716 -8.763 1.00 93.50 96 PHE A N 1
ATOM 724 C CA . PHE A 1 96 ? 1.693 -6.019 -8.183 1.00 93.50 96 PHE A CA 1
ATOM 725 C C . PHE A 1 96 ? 2.110 -7.099 -9.179 1.00 93.50 96 PHE A C 1
ATOM 727 O O . PHE A 1 96 ? 1.878 -6.947 -10.385 1.00 93.50 96 PHE A O 1
ATOM 734 N N . SER A 1 97 ? 2.680 -8.188 -8.675 1.00 92.06 97 SER A N 1
ATOM 735 C CA . SER A 1 97 ? 3.103 -9.366 -9.434 1.00 92.06 97 SER A CA 1
ATOM 736 C C . SER A 1 97 ? 1.937 -9.983 -10.207 1.00 92.06 97 SER A C 1
ATOM 738 O O . SER A 1 97 ? 0.780 -9.829 -9.823 1.00 92.06 97 SER A O 1
ATOM 740 N N . SER A 1 98 ? 2.196 -10.715 -11.291 1.00 90.69 98 SER A N 1
ATOM 741 C CA . SER A 1 98 ? 1.141 -11.410 -12.051 1.00 90.69 98 SER A CA 1
ATOM 742 C C . SER A 1 98 ? 0.436 -12.515 -11.256 1.00 90.69 98 SER A C 1
ATOM 744 O O . SER A 1 98 ? -0.684 -12.884 -11.595 1.00 90.69 98 SER A O 1
ATOM 746 N N . GLU A 1 99 ? 1.075 -13.025 -10.204 1.00 90.31 99 GLU A N 1
ATOM 747 C CA . GLU A 1 99 ? 0.563 -14.100 -9.349 1.00 90.31 99 GLU A CA 1
ATOM 748 C C . GLU A 1 99 ? -0.347 -13.579 -8.226 1.00 90.31 99 GLU A C 1
ATOM 750 O O . GLU A 1 99 ? -1.028 -14.371 -7.571 1.00 90.31 99 GLU A O 1
ATOM 755 N N . CYS A 1 100 ? -0.408 -12.254 -8.030 1.00 90.00 100 CYS A N 1
ATOM 756 C CA . CYS A 1 100 ? -1.247 -11.629 -7.014 1.00 90.00 100 CYS A CA 1
ATOM 757 C C . CYS A 1 100 ? -2.716 -12.057 -7.167 1.00 90.00 100 CYS A C 1
ATOM 759 O O . CYS A 1 100 ? -3.333 -11.754 -8.202 1.00 90.00 100 CYS A O 1
ATOM 761 N N . PRO A 1 101 ? -3.326 -12.690 -6.144 1.00 90.62 101 PRO A N 1
ATOM 762 C CA . PRO A 1 101 ? -4.730 -13.070 -6.188 1.00 90.62 101 PRO A CA 1
ATOM 763 C C . PRO A 1 101 ? -5.625 -11.865 -6.485 1.00 90.62 101 PRO A C 1
ATOM 765 O O . PRO A 1 101 ? -5.524 -10.829 -5.822 1.00 90.62 101 PRO A O 1
ATOM 768 N N . ALA A 1 102 ? -6.558 -12.016 -7.431 1.00 89.06 102 ALA A N 1
ATOM 769 C CA . ALA A 1 102 ? -7.413 -10.921 -7.903 1.00 89.06 102 ALA A CA 1
ATOM 770 C C . ALA A 1 102 ? -8.129 -10.180 -6.759 1.00 89.06 102 ALA A C 1
ATOM 772 O O . ALA A 1 102 ? -8.215 -8.956 -6.769 1.00 89.06 102 ALA A O 1
ATOM 773 N N . ARG A 1 103 ? -8.570 -10.905 -5.721 1.00 87.31 103 ARG A N 1
ATOM 774 C CA . ARG A 1 103 ? -9.214 -10.313 -4.539 1.00 87.31 103 ARG A CA 1
ATOM 775 C C . ARG A 1 103 ? -8.296 -9.345 -3.782 1.00 87.31 103 ARG A C 1
ATOM 777 O O . ARG A 1 103 ? -8.748 -8.280 -3.377 1.00 87.31 103 ARG A O 1
ATOM 784 N N . ILE A 1 104 ? -7.019 -9.701 -3.615 1.00 88.44 104 ILE A N 1
ATOM 785 C CA . ILE A 1 104 ? -6.022 -8.868 -2.924 1.00 88.44 104 ILE A CA 1
ATOM 786 C C . ILE A 1 104 ? -5.659 -7.663 -3.791 1.00 88.44 104 ILE A C 1
ATOM 788 O O . ILE A 1 104 ? -5.656 -6.538 -3.296 1.00 88.44 104 ILE A O 1
ATOM 792 N N . ARG A 1 105 ? -5.434 -7.877 -5.093 1.00 91.62 105 ARG A N 1
ATOM 793 C CA . ARG A 1 105 ? -5.178 -6.785 -6.040 1.00 91.62 105 ARG A CA 1
ATOM 794 C C . ARG A 1 105 ? -6.313 -5.763 -6.033 1.00 91.62 105 ARG A C 1
ATOM 796 O O . ARG A 1 105 ? -6.054 -4.571 -5.921 1.00 91.62 105 ARG A O 1
ATOM 803 N N . ASN A 1 106 ? -7.562 -6.217 -6.115 1.00 92.56 106 ASN A N 1
ATOM 804 C CA . ASN A 1 106 ? -8.718 -5.327 -6.194 1.00 92.56 106 ASN A CA 1
ATOM 805 C C . ASN A 1 106 ? -8.853 -4.459 -4.938 1.00 92.56 106 ASN A C 1
ATOM 807 O O . ASN A 1 106 ? -8.980 -3.241 -5.056 1.00 92.56 106 ASN A O 1
ATOM 811 N N . ILE A 1 107 ? -8.764 -5.051 -3.738 1.00 93.38 107 ILE A N 1
ATOM 812 C CA . ILE A 1 107 ? -8.849 -4.261 -2.501 1.00 93.38 107 ILE A CA 1
ATOM 813 C C . ILE A 1 107 ? -7.655 -3.313 -2.351 1.00 93.38 107 ILE A C 1
ATOM 815 O O . ILE A 1 107 ? -7.831 -2.181 -1.906 1.00 93.38 107 ILE A O 1
ATOM 819 N N . ALA A 1 108 ? -6.458 -3.726 -2.779 1.00 92.75 108 ALA A N 1
ATOM 820 C CA . ALA A 1 108 ? -5.282 -2.867 -2.755 1.00 92.75 108 ALA A CA 1
ATOM 821 C C . ALA A 1 108 ? -5.432 -1.660 -3.689 1.00 92.75 108 ALA A C 1
ATOM 823 O O . ALA A 1 108 ? -5.139 -0.538 -3.284 1.00 92.75 108 ALA A O 1
ATOM 824 N N . MET A 1 109 ? -5.957 -1.863 -4.900 1.00 93.44 109 MET A N 1
ATOM 825 C CA . MET A 1 109 ? -6.220 -0.773 -5.843 1.00 93.44 109 MET A CA 1
ATOM 826 C C . MET A 1 109 ? -7.270 0.210 -5.315 1.00 93.44 109 MET A C 1
ATOM 828 O O . MET A 1 109 ? -7.088 1.414 -5.466 1.00 93.44 109 MET A O 1
ATOM 832 N N . LEU A 1 110 ? -8.313 -0.271 -4.628 1.00 94.19 110 LEU A N 1
ATOM 833 C CA . LEU A 1 110 ? -9.281 0.601 -3.946 1.00 94.19 110 LEU A CA 1
ATOM 834 C C . LEU A 1 110 ? -8.631 1.405 -2.809 1.00 94.19 110 LEU A C 1
ATOM 836 O O . LEU A 1 110 ? -8.941 2.578 -2.612 1.00 94.19 110 LEU A O 1
ATOM 840 N N . CYS A 1 111 ? -7.700 0.801 -2.066 1.00 92.69 111 CYS A N 1
ATOM 841 C CA . CYS A 1 111 ? -6.933 1.507 -1.038 1.00 92.69 111 CYS A CA 1
ATOM 842 C C . CYS A 1 111 ? -6.047 2.617 -1.627 1.00 92.69 111 CYS A C 1
ATOM 844 O O . CYS A 1 111 ? -5.840 3.645 -0.982 1.00 92.69 111 CYS A O 1
ATOM 846 N N . LEU A 1 112 ? -5.541 2.416 -2.845 1.00 91.69 112 LEU A N 1
ATOM 847 C CA . LEU A 1 112 ? -4.635 3.318 -3.559 1.00 91.69 112 LEU A CA 1
ATOM 848 C C . LEU A 1 112 ? -5.356 4.417 -4.358 1.00 91.69 112 LEU A C 1
ATOM 850 O O . LEU A 1 112 ? -4.698 5.143 -5.103 1.00 91.69 112 LEU A O 1
ATOM 854 N N . ASP A 1 113 ? -6.677 4.570 -4.210 1.00 91.12 113 ASP A N 1
ATOM 855 C CA . ASP A 1 113 ? -7.418 5.617 -4.917 1.00 91.12 113 ASP A CA 1
ATOM 856 C C . ASP A 1 113 ? -6.867 7.011 -4.562 1.00 91.12 113 ASP A C 1
ATOM 858 O O . ASP A 1 113 ? -6.588 7.337 -3.397 1.00 91.12 113 ASP A O 1
ATOM 862 N N . PHE A 1 114 ? -6.695 7.845 -5.587 1.00 86.31 114 PHE A N 1
ATOM 863 C CA . PHE A 1 114 ? -6.215 9.213 -5.434 1.00 86.31 114 PHE A CA 1
ATOM 864 C C . PHE A 1 114 ? -7.144 10.027 -4.525 1.00 86.31 114 PHE A C 1
ATOM 866 O O . PHE A 1 114 ? -6.664 10.777 -3.673 1.00 86.31 114 PHE A O 1
ATOM 873 N N . GLN A 1 115 ? -8.456 9.823 -4.652 1.00 85.00 115 GLN A N 1
ATOM 874 C CA . GLN A 1 115 ? -9.489 10.472 -3.853 1.00 85.00 115 GLN A CA 1
ATOM 875 C C . GLN A 1 115 ? -9.657 9.755 -2.499 1.00 85.00 115 GLN A C 1
ATOM 877 O O . GLN A 1 115 ? -10.111 8.607 -2.464 1.00 85.00 115 GLN A O 1
ATOM 882 N N . PRO A 1 116 ? -9.314 10.392 -1.358 1.00 85.56 116 PRO A N 1
ATOM 883 C CA . PRO A 1 116 ? -9.383 9.761 -0.036 1.00 85.56 116 PRO A CA 1
ATOM 884 C C . PRO A 1 116 ? -10.759 9.185 0.310 1.00 85.56 116 PRO A C 1
ATOM 886 O O . PRO A 1 116 ? -10.856 8.120 0.918 1.00 85.56 116 PRO A O 1
ATOM 889 N N . GLU A 1 117 ? -11.826 9.867 -0.084 1.00 87.31 117 GLU A N 1
ATOM 890 C CA . GLU A 1 117 ? -13.216 9.484 0.149 1.00 87.31 117 GLU A CA 1
ATOM 891 C C . GLU A 1 117 ? -13.597 8.148 -0.499 1.00 87.31 117 GLU A C 1
ATOM 893 O O . GLU A 1 117 ? -14.385 7.410 0.092 1.00 87.31 117 GLU A O 1
ATOM 898 N N . LYS A 1 118 ? -12.986 7.798 -1.639 1.00 89.88 118 LYS A N 1
ATOM 899 C CA . LYS A 1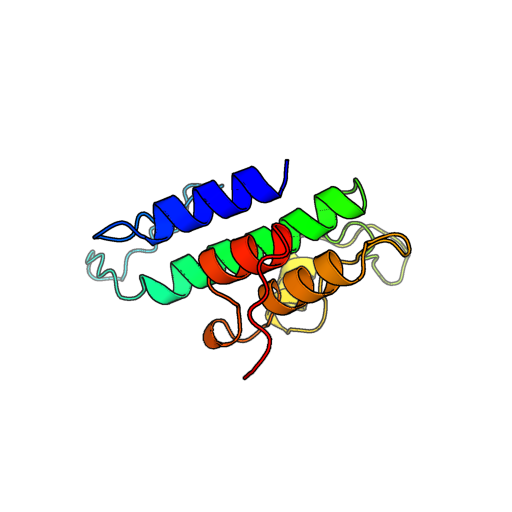 118 ? -13.245 6.546 -2.369 1.00 89.88 118 LYS A CA 1
ATOM 900 C C . LYS A 1 118 ? -12.563 5.326 -1.764 1.00 89.88 118 LYS A C 1
ATOM 902 O O . LYS A 1 118 ? -12.961 4.199 -2.046 1.00 89.88 118 LYS A O 1
ATOM 907 N N . ARG A 1 119 ? -11.538 5.534 -0.936 1.00 92.44 119 ARG A N 1
ATOM 908 C CA . ARG A 1 119 ? -10.823 4.428 -0.291 1.00 92.44 119 ARG A CA 1
ATOM 909 C C . ARG A 1 119 ? -11.757 3.718 0.695 1.00 92.44 119 ARG A C 1
ATOM 911 O O . ARG A 1 119 ? -12.521 4.405 1.374 1.00 92.44 119 ARG A O 1
ATOM 918 N N . PRO A 1 120 ? -11.687 2.391 0.851 1.00 93.62 120 PRO A N 1
ATOM 919 C CA . PRO A 1 120 ? -12.524 1.672 1.804 1.00 93.62 120 PRO A CA 1
ATOM 920 C C . PRO A 1 120 ? -12.149 2.017 3.252 1.00 93.62 120 PRO A C 1
ATOM 922 O O . PRO A 1 120 ? -11.088 2.572 3.547 1.00 93.62 120 PRO A O 1
ATOM 925 N N . SER A 1 121 ? -13.031 1.685 4.181 1.00 91.38 121 SER A N 1
ATOM 926 C CA . SER A 1 121 ? -12.730 1.625 5.606 1.00 91.38 121 SER A CA 1
ATOM 927 C C . SER A 1 121 ? -11.891 0.390 5.932 1.00 91.38 121 SER A C 1
ATOM 929 O O . SER A 1 121 ? -11.938 -0.634 5.249 1.00 91.38 121 SER A O 1
ATOM 931 N N . ALA A 1 122 ? -11.157 0.444 7.043 1.00 87.25 122 ALA A N 1
ATOM 932 C CA . ALA A 1 122 ? -10.394 -0.706 7.516 1.00 87.25 122 ALA A CA 1
ATOM 933 C C . ALA A 1 122 ? -11.279 -1.937 7.798 1.00 87.25 122 ALA A C 1
ATOM 935 O O . ALA A 1 122 ? -10.826 -3.067 7.639 1.00 87.25 122 ALA A O 1
ATOM 936 N N . ARG A 1 123 ? -12.551 -1.733 8.168 1.00 88.00 123 ARG A N 1
ATOM 937 C CA . ARG A 1 123 ? -13.518 -2.819 8.364 1.00 88.00 123 ARG A CA 1
ATOM 938 C C . ARG A 1 123 ? -13.858 -3.521 7.050 1.00 88.00 123 ARG A C 1
ATOM 940 O O . ARG A 1 123 ? -13.742 -4.738 6.985 1.00 88.00 123 ARG A O 1
ATOM 947 N N . GLU A 1 124 ? -14.187 -2.763 6.007 1.00 90.38 124 GLU A N 1
ATOM 948 C CA . GLU A 1 124 ? -14.476 -3.322 4.677 1.00 90.38 124 GLU A CA 1
ATOM 949 C C . GLU A 1 124 ? -13.274 -4.097 4.123 1.00 90.38 124 GLU A C 1
ATOM 951 O O . GLU A 1 124 ? -13.436 -5.170 3.546 1.00 90.38 124 GLU A O 1
ATOM 956 N N . ILE A 1 125 ? -12.051 -3.607 4.362 1.00 89.88 125 ILE A N 1
ATOM 957 C CA . ILE A 1 125 ? -10.824 -4.336 4.010 1.00 89.88 125 ILE A CA 1
ATOM 958 C C . ILE A 1 125 ? -10.773 -5.693 4.719 1.00 89.88 125 ILE A C 1
ATOM 960 O O . ILE A 1 125 ? -10.485 -6.704 4.079 1.00 89.88 125 ILE A O 1
ATOM 964 N N . VAL A 1 126 ? -11.037 -5.738 6.029 1.00 88.56 126 VAL A N 1
ATOM 965 C CA . VAL A 1 126 ? -11.058 -6.999 6.789 1.00 88.56 126 VAL A CA 1
ATOM 966 C C . VAL A 1 126 ? -12.102 -7.951 6.219 1.00 88.56 126 VAL A C 1
ATOM 968 O O . VAL A 1 126 ? -11.763 -9.106 5.973 1.00 88.56 126 VAL A O 1
ATOM 971 N N . ASP A 1 127 ? -13.318 -7.470 5.965 1.00 87.50 127 ASP A N 1
ATOM 972 C CA . ASP A 1 127 ? -14.425 -8.285 5.454 1.00 87.50 127 ASP A CA 1
ATOM 973 C C . ASP A 1 127 ? -14.085 -8.907 4.086 1.00 87.50 127 ASP A C 1
ATOM 975 O O . ASP A 1 127 ? -14.286 -10.106 3.868 1.00 87.50 127 ASP A O 1
ATOM 979 N N . VAL A 1 128 ? -13.471 -8.136 3.182 1.00 87.31 128 VAL A N 1
ATOM 980 C CA . VAL A 1 128 ? -13.009 -8.640 1.875 1.00 87.31 128 VAL A CA 1
ATOM 981 C C . VAL A 1 128 ? -11.878 -9.661 2.029 1.00 87.31 128 VAL A C 1
ATOM 983 O O . VAL A 1 128 ? -11.845 -10.678 1.327 1.00 87.31 128 VAL A O 1
ATOM 986 N N . LEU A 1 129 ? -10.932 -9.425 2.941 1.00 85.00 129 LEU A N 1
ATOM 987 C CA . LEU A 1 129 ? -9.790 -10.320 3.126 1.00 85.00 129 LEU A CA 1
ATOM 988 C C . LEU A 1 129 ? -10.179 -11.650 3.785 1.00 85.00 129 LEU A C 1
ATOM 990 O O . LEU A 1 129 ? -9.621 -12.686 3.410 1.00 85.00 129 LEU A O 1
ATOM 994 N N . THR A 1 130 ? -11.137 -11.638 4.714 1.00 85.94 130 THR A N 1
ATOM 995 C CA . THR A 1 130 ? -11.666 -12.842 5.379 1.00 85.94 130 THR A CA 1
ATOM 996 C C . THR A 1 130 ? -12.668 -13.610 4.517 1.00 85.94 130 THR A C 1
ATOM 998 O O . THR A 1 130 ? -12.936 -14.772 4.806 1.00 85.94 130 THR A O 1
ATOM 1001 N N . GLY A 1 131 ? -13.147 -13.015 3.418 1.00 74.81 131 GLY A N 1
ATOM 1002 C CA . GLY A 1 131 ? -14.113 -13.642 2.514 1.00 74.81 131 GLY A CA 1
ATOM 1003 C C . GLY A 1 131 ? -15.560 -13.524 2.992 1.00 74.81 131 GLY A C 1
ATOM 1004 O O . GLY A 1 131 ? -16.404 -14.295 2.551 1.00 74.81 131 GLY A O 1
ATOM 1005 N N . ASN A 1 132 ? -15.850 -12.558 3.862 1.00 66.62 132 ASN A N 1
ATOM 1006 C CA . ASN A 1 132 ? -17.168 -12.313 4.447 1.00 66.62 132 ASN A CA 1
ATOM 1007 C C . ASN A 1 132 ? -18.076 -11.432 3.567 1.00 66.62 132 ASN A C 1
ATOM 1009 O O . ASN A 1 132 ? -18.952 -10.750 4.093 1.00 66.62 132 ASN A O 1
ATOM 1013 N N . GLN A 1 133 ? -17.873 -11.393 2.247 1.00 59.09 133 GLN A N 1
ATOM 1014 C CA . GLN A 1 133 ? -18.619 -10.477 1.384 1.00 59.09 133 GLN A CA 1
ATOM 1015 C C . GLN A 1 133 ? -20.133 -10.740 1.497 1.00 59.09 133 GLN A C 1
ATOM 1017 O O . GLN A 1 133 ? -20.625 -11.791 1.096 1.00 59.09 133 GLN A O 1
ATOM 1022 N N . LEU A 1 134 ? -20.861 -9.770 2.059 1.00 46.91 134 LEU A N 1
ATOM 1023 C CA . LEU A 1 134 ? -22.254 -9.540 1.707 1.00 46.91 134 LEU A CA 1
ATOM 1024 C C . LEU A 1 134 ? -22.233 -9.063 0.258 1.00 46.91 134 LEU A C 1
ATOM 1026 O O . LEU A 1 134 ? -21.705 -7.993 -0.048 1.00 46.91 134 LEU A O 1
ATOM 1030 N N . ASP A 1 135 ? -22.752 -9.899 -0.630 1.00 47.03 135 ASP A N 1
ATOM 1031 C CA . ASP A 1 135 ? -23.150 -9.483 -1.961 1.00 47.03 135 ASP A CA 1
ATOM 1032 C C . ASP A 1 135 ? -24.080 -8.261 -1.863 1.00 47.03 135 ASP A C 1
ATOM 1034 O O . ASP A 1 135 ? -24.991 -8.234 -1.032 1.00 47.03 135 ASP A O 1
ATOM 1038 N N . SER A 1 136 ? -23.932 -7.327 -2.808 1.00 35.81 136 SER A N 1
ATOM 1039 C CA . SER A 1 136 ? -24.804 -6.162 -3.080 1.00 35.81 136 SER A CA 1
ATOM 1040 C C . SER A 1 136 ? -24.558 -4.918 -2.210 1.00 35.81 136 SER A C 1
ATOM 1042 O O . SER A 1 136 ? -24.943 -4.895 -1.046 1.00 35.81 136 SER A O 1
ATOM 1044 N N . VAL A 1 137 ? -23.977 -3.857 -2.790 1.00 36.41 137 VAL A N 1
ATOM 1045 C CA . VAL A 1 137 ? -24.679 -2.702 -3.410 1.00 36.41 137 VAL A CA 1
ATOM 1046 C C . VAL A 1 137 ? -23.732 -2.036 -4.407 1.00 36.41 137 VAL A C 1
ATOM 1048 O O . VAL A 1 137 ? -22.557 -1.821 -4.040 1.00 36.41 137 VAL A O 1
#

Secondary structure (DSSP, 8-state):
-HHHHHHHHHHHHTSSS------SSS------TT-------HHHHHHHHHHHHHHHHHHHHHSS-TTTT-B-TTSPBPPHHHHHHHHHTT-------TTS-HHHHHHHHHHT-SSGGGSPPHHHHHHHHHT------

Foldseek 3Di:
DLLVVLVVLLVQCPDVVRNQVPDPPDPPPPADPVRDPDPPDPLLSSLVVLLVSLQVLQCVQVVDHWPQVDADPVRHGDDPVVVVVCLLVVNDDTDGDPPPDPLSNVLSVQSNDNDSVSRDGSVVVSCSVVVVDDDDD

Radius of gyration: 16.66 Å; chains: 1; bounding box: 44×46×39 Å

pLDDT: mean 75.39, std 18.29, range [33.94, 94.19]

Organism: NCBI:txid4803

InterPro domains:
  IPR000719 Protein kinase domain [PF00069] (4-47)
  IPR000719 Protein kinase domain [PS50011] (1-137)
  IPR008271 Serine/threonine-protein kinase, active site [PS00108] (19-31)
  IPR011009 Protein kinase-like domain superfamily [SSF56112] (2-129)
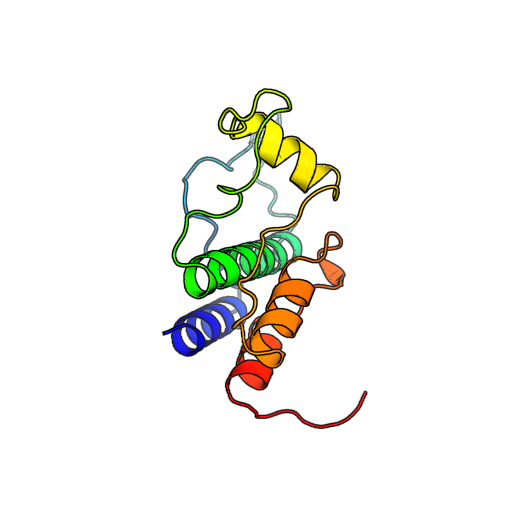  IPR020635 Tyrosine-protein kinase, catalytic domain [SM00219] (1-129)
  IPR051681 Serine/Threonine Kinases and Pseudokinases [PTHR44329] (1-129)